Protein AF-A0A847FGF5-F1 (afdb_monomer_lite)

Sequence (136 aa):
MVKLPGDAGNRGAVLMLVLVVIFTISIMGAVLVVLFFNVLTLSGIELDRTRALYLSEAGVSMAVSVLKSRAGEVRTSGAQSKEAADESSRGEKIIPVTELGGGYFEVYNDYAQSTIISIGVSNGVKRVIQVKYSAF

pLDDT: mean 77.45, std 17.85, range [32.5, 95.5]

Radius of gyration: 31.46 Å; chains: 1; bounding box: 78×26×95 Å

Structure (mmCIF, N/CA/C/O backbone):
data_AF-A0A847FGF5-F1
#
_entry.id   AF-A0A847FGF5-F1
#
loop_
_atom_site.group_PDB
_atom_site.id
_atom_site.type_symbol
_atom_site.label_atom_id
_atom_site.label_alt_id
_atom_site.label_comp_id
_atom_site.label_asym_id
_atom_site.label_entity_id
_atom_site.label_seq_id
_atom_site.pdbx_PDB_ins_code
_atom_site.Cartn_x
_atom_site.Cartn_y
_atom_site.Cartn_z
_atom_site.occupancy
_atom_site.B_iso_or_equiv
_atom_site.auth_seq_id
_atom_site.auth_comp_id
_atom_site.auth_asym_id
_atom_site.auth_atom_id
_atom_site.pdbx_PDB_model_num
ATOM 1 N N . MET A 1 1 ? 51.244 -0.675 -64.718 1.00 40.72 1 MET A N 1
ATOM 2 C CA . MET A 1 1 ? 50.590 0.206 -63.726 1.00 40.72 1 MET A CA 1
ATOM 3 C C . MET A 1 1 ? 49.538 -0.632 -63.007 1.00 40.72 1 MET A C 1
ATOM 5 O O . MET A 1 1 ? 48.463 -0.848 -63.545 1.00 40.72 1 MET A O 1
ATOM 9 N N . VAL A 1 2 ? 49.909 -1.252 -61.883 1.00 43.31 2 VAL A N 1
ATOM 10 C CA . VAL A 1 2 ? 49.060 -2.225 -61.174 1.00 43.31 2 VAL A CA 1
ATOM 11 C C . VAL A 1 2 ? 48.194 -1.462 -60.178 1.00 43.31 2 VAL A C 1
ATOM 13 O O . VAL A 1 2 ? 48.710 -0.849 -59.249 1.00 43.31 2 VAL A O 1
ATOM 16 N N . LYS A 1 3 ? 46.879 -1.452 -60.402 1.00 52.12 3 LYS A N 1
ATOM 17 C CA . LYS A 1 3 ? 45.902 -0.850 -59.491 1.00 52.12 3 LYS A CA 1
ATOM 18 C C . LYS A 1 3 ? 45.539 -1.911 -58.451 1.00 52.12 3 LYS A C 1
ATOM 20 O O . LYS A 1 3 ? 44.877 -2.886 -58.789 1.00 52.12 3 LYS A O 1
ATOM 25 N N . LEU A 1 4 ? 46.020 -1.753 -57.219 1.00 55.62 4 LEU A N 1
ATOM 26 C CA . LEU A 1 4 ? 45.687 -2.639 -56.100 1.00 55.62 4 LEU A CA 1
ATOM 27 C C . LEU A 1 4 ? 44.250 -2.349 -55.621 1.00 55.62 4 LEU A C 1
ATOM 29 O O . LEU A 1 4 ? 43.972 -1.217 -55.217 1.00 55.62 4 LEU A O 1
ATOM 33 N N . PRO A 1 5 ? 43.329 -3.329 -55.633 1.00 55.00 5 PRO A N 1
ATOM 34 C CA . PRO A 1 5 ? 42.009 -3.178 -55.039 1.00 55.00 5 PRO A CA 1
ATOM 35 C C . PRO A 1 5 ? 42.087 -3.570 -53.555 1.00 55.00 5 PRO A C 1
ATOM 37 O O . PRO A 1 5 ? 41.945 -4.737 -53.215 1.00 55.00 5 PRO A O 1
ATOM 40 N N . GLY A 1 6 ? 42.369 -2.609 -52.669 1.00 54.72 6 GLY A N 1
ATOM 41 C CA . GLY A 1 6 ? 42.521 -2.888 -51.227 1.00 54.72 6 GLY A CA 1
ATOM 42 C C . GLY A 1 6 ? 41.759 -1.962 -50.277 1.00 54.72 6 GLY A C 1
ATOM 43 O O . GLY A 1 6 ? 41.536 -2.319 -49.126 1.00 54.72 6 GLY A O 1
ATOM 44 N N . ASP A 1 7 ? 41.315 -0.791 -50.736 1.00 59.56 7 ASP A N 1
ATOM 45 C CA . ASP A 1 7 ? 40.951 0.292 -49.809 1.00 59.56 7 ASP A CA 1
ATOM 46 C C . ASP A 1 7 ? 39.439 0.445 -49.563 1.00 59.56 7 ASP A C 1
ATOM 48 O O . ASP A 1 7 ? 39.020 0.927 -48.512 1.00 59.56 7 ASP A O 1
ATOM 52 N N . ALA A 1 8 ? 38.590 0.005 -50.499 1.00 61.47 8 ALA A N 1
ATOM 53 C CA . ALA A 1 8 ? 37.135 0.159 -50.380 1.00 61.47 8 ALA A CA 1
ATOM 54 C C . ALA A 1 8 ? 36.509 -0.806 -49.353 1.00 61.47 8 ALA A C 1
ATOM 56 O O . ALA A 1 8 ? 35.630 -0.407 -48.591 1.00 61.47 8 ALA A O 1
ATOM 57 N N . GLY A 1 9 ? 36.993 -2.054 -49.289 1.00 66.38 9 GLY A N 1
ATOM 58 C CA . GLY A 1 9 ? 36.502 -3.066 -48.344 1.00 66.38 9 GLY A CA 1
ATOM 59 C C . GLY A 1 9 ? 36.833 -2.732 -46.887 1.00 66.38 9 GLY A C 1
ATOM 60 O O . GLY A 1 9 ? 35.962 -2.819 -46.025 1.00 66.38 9 GLY A O 1
ATOM 61 N N . ASN A 1 10 ? 38.053 -2.250 -46.624 1.00 71.81 10 ASN A N 1
ATOM 62 C CA . ASN A 1 10 ? 38.475 -1.842 -45.281 1.00 71.81 10 ASN A CA 1
ATOM 63 C C . ASN A 1 10 ? 37.699 -0.620 -44.777 1.00 71.81 10 ASN A C 1
ATOM 65 O O . ASN A 1 10 ? 37.275 -0.593 -43.625 1.00 71.81 10 ASN A O 1
ATOM 69 N N . ARG A 1 11 ? 37.437 0.370 -45.640 1.00 75.62 11 ARG A N 1
ATOM 70 C CA . ARG A 1 11 ? 36.627 1.545 -45.274 1.00 75.62 11 ARG A CA 1
ATOM 71 C C . ARG A 1 11 ? 35.165 1.177 -44.999 1.00 75.62 11 ARG A C 1
ATOM 73 O O . ARG A 1 11 ? 34.584 1.701 -44.052 1.00 75.62 11 ARG A O 1
ATOM 80 N N . GLY A 1 12 ? 34.593 0.250 -45.773 1.00 79.50 12 GLY A N 1
ATOM 81 C CA . GLY A 1 12 ? 33.243 -0.277 -45.540 1.00 79.50 12 GLY A CA 1
ATOM 82 C C . GLY A 1 12 ? 33.123 -1.077 -44.239 1.00 79.50 12 GLY A C 1
ATOM 83 O O . GLY A 1 12 ? 32.164 -0.894 -43.491 1.00 79.50 12 GLY A O 1
ATOM 84 N N . ALA A 1 13 ? 34.124 -1.905 -43.924 1.00 84.69 13 ALA A N 1
ATOM 85 C CA . ALA A 1 13 ? 34.176 -2.662 -42.675 1.00 84.69 13 ALA A CA 1
ATOM 86 C C . ALA A 1 13 ? 34.283 -1.747 -41.442 1.00 84.69 13 ALA A C 1
ATOM 88 O O . ALA A 1 13 ? 33.583 -1.963 -40.453 1.00 84.69 13 ALA A O 1
ATOM 89 N N . VAL A 1 14 ? 35.099 -0.689 -41.516 1.00 87.31 14 VAL A N 1
ATOM 90 C CA . VAL A 1 14 ? 35.221 0.310 -40.440 1.00 87.31 14 VAL A CA 1
ATOM 91 C C . VAL A 1 14 ? 33.906 1.066 -40.235 1.00 87.31 14 VAL A C 1
ATOM 93 O O . VAL A 1 14 ? 33.473 1.230 -39.098 1.00 87.31 14 VAL A O 1
ATOM 96 N N . LEU A 1 15 ? 33.228 1.472 -41.314 1.00 85.56 15 LEU A N 1
ATOM 97 C CA . LEU A 1 15 ? 31.910 2.113 -41.236 1.00 85.56 15 LEU A CA 1
ATOM 98 C C . LEU A 1 15 ? 30.870 1.210 -40.568 1.00 85.56 15 LEU A C 1
ATOM 100 O O . LEU A 1 15 ? 30.154 1.668 -39.681 1.00 85.56 15 LEU A O 1
ATOM 104 N N . MET A 1 16 ? 30.823 -0.070 -40.945 1.00 90.00 16 MET A N 1
ATOM 105 C CA . MET A 1 16 ? 29.939 -1.050 -40.310 1.00 90.00 16 MET A CA 1
ATOM 106 C C . MET A 1 16 ? 30.235 -1.209 -38.819 1.00 90.00 16 MET A C 1
ATOM 108 O O . MET A 1 16 ? 29.309 -1.205 -38.012 1.00 90.00 16 MET A O 1
ATOM 112 N N . LEU A 1 17 ? 31.510 -1.295 -38.436 1.00 90.81 17 LEU A N 1
ATOM 113 C CA . LEU A 1 17 ? 31.903 -1.409 -37.033 1.00 90.81 17 LEU A CA 1
ATOM 114 C C . LEU A 1 17 ? 31.467 -0.182 -36.227 1.00 90.81 17 LEU A C 1
ATOM 116 O O . LEU A 1 17 ? 30.893 -0.330 -35.151 1.00 90.81 17 LEU A O 1
ATOM 120 N N . VAL A 1 18 ? 31.674 1.024 -36.759 1.00 92.88 18 VAL A N 1
ATOM 121 C CA . VAL A 1 18 ? 31.227 2.267 -36.113 1.00 92.88 18 VAL A CA 1
ATOM 122 C C . VAL A 1 18 ? 29.705 2.286 -35.959 1.00 92.88 18 VAL A C 1
ATOM 124 O O . VAL A 1 18 ? 29.205 2.652 -34.898 1.00 92.88 18 VAL A O 1
ATOM 127 N N . LEU A 1 19 ? 28.963 1.839 -36.972 1.00 93.12 19 LEU A N 1
ATOM 128 C CA . LEU A 1 19 ? 27.502 1.769 -36.927 1.00 93.12 19 LEU A CA 1
A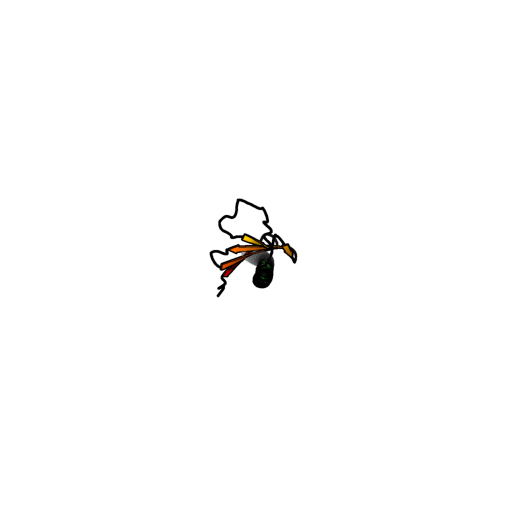TOM 129 C C . LEU A 1 19 ? 27.021 0.793 -35.846 1.00 93.12 19 LEU A C 1
ATOM 131 O O . LEU A 1 19 ? 26.137 1.132 -35.063 1.00 93.12 19 LEU A O 1
ATOM 135 N N . VAL A 1 20 ? 27.652 -0.380 -35.749 1.00 93.69 20 VAL A N 1
ATOM 136 C CA . VAL A 1 20 ? 27.366 -1.368 -34.700 1.00 93.69 20 VAL A CA 1
ATOM 137 C C . VAL A 1 20 ? 27.653 -0.791 -33.315 1.00 93.69 20 VAL A C 1
ATOM 139 O O . VAL A 1 20 ? 26.825 -0.941 -32.422 1.00 93.69 20 VAL A O 1
ATOM 142 N N . VAL A 1 21 ? 28.774 -0.089 -33.133 1.00 94.19 21 VAL A N 1
ATOM 143 C CA . VAL A 1 21 ? 29.129 0.541 -31.851 1.00 94.19 21 VAL A CA 1
ATOM 144 C C . VAL A 1 21 ? 28.135 1.642 -31.471 1.00 94.19 21 VAL A C 1
ATOM 146 O O . VAL A 1 21 ? 27.684 1.701 -30.331 1.00 94.19 21 VAL A O 1
ATOM 149 N N . ILE A 1 22 ? 27.736 2.499 -32.412 1.00 94.75 22 ILE A N 1
ATOM 150 C CA . ILE A 1 22 ? 26.729 3.538 -32.147 1.00 94.75 22 ILE A CA 1
ATOM 151 C C . ILE A 1 22 ? 25.383 2.897 -31.789 1.00 94.75 22 ILE A C 1
ATOM 153 O O . ILE A 1 22 ? 24.703 3.351 -30.868 1.00 94.75 22 ILE A O 1
ATOM 157 N N . PHE A 1 23 ? 25.009 1.820 -32.479 1.00 95.50 23 PHE A N 1
ATOM 158 C CA . PHE A 1 23 ? 23.761 1.111 -32.231 1.00 95.50 23 PHE A CA 1
ATOM 159 C C . PHE A 1 23 ? 23.735 0.449 -30.849 1.00 95.50 23 PHE A C 1
ATOM 161 O O . PHE A 1 23 ? 22.756 0.590 -30.119 1.00 95.50 23 PHE A O 1
ATOM 168 N N . THR A 1 24 ? 24.820 -0.212 -30.439 1.00 94.56 24 THR A N 1
ATOM 169 C CA . THR A 1 24 ? 24.907 -0.828 -29.107 1.00 94.56 24 THR A CA 1
ATOM 170 C C . THR A 1 24 ? 24.903 0.215 -27.994 1.00 94.56 24 THR A C 1
ATOM 172 O O . THR A 1 24 ? 24.201 0.026 -27.000 1.00 94.56 24 THR A O 1
ATOM 175 N N . ILE A 1 25 ? 25.597 1.345 -28.176 1.00 94.62 25 ILE A N 1
ATOM 176 C CA . ILE A 1 25 ? 25.550 2.475 -27.235 1.00 94.62 25 ILE A CA 1
ATOM 177 C C . ILE A 1 25 ? 24.124 3.032 -27.135 1.00 94.62 25 ILE A C 1
ATOM 179 O O . ILE A 1 25 ? 23.645 3.302 -26.034 1.00 94.62 25 ILE A O 1
ATOM 183 N N . SER A 1 26 ? 23.417 3.162 -28.261 1.00 94.44 26 SER A N 1
ATOM 184 C CA . SER A 1 26 ? 22.031 3.640 -28.280 1.00 94.44 26 SER A CA 1
ATOM 185 C C . SER A 1 26 ? 21.083 2.692 -27.537 1.00 94.44 26 SER A C 1
ATOM 187 O O . SER A 1 26 ? 20.281 3.148 -26.721 1.00 94.44 26 SER A O 1
ATOM 189 N N . ILE A 1 27 ? 21.227 1.376 -27.733 1.00 95.00 27 ILE A N 1
ATOM 190 C CA . ILE A 1 27 ? 20.453 0.367 -26.996 1.00 95.00 27 ILE A CA 1
ATOM 191 C C . ILE A 1 27 ? 20.753 0.441 -25.497 1.00 95.00 27 ILE A C 1
ATOM 193 O O . ILE A 1 27 ? 19.821 0.474 -24.695 1.00 95.00 27 ILE A O 1
ATOM 197 N N . MET A 1 28 ? 22.028 0.503 -25.103 1.00 94.25 28 MET A N 1
ATOM 198 C CA . MET A 1 28 ? 22.404 0.635 -23.691 1.00 94.25 28 MET A CA 1
ATOM 199 C C . MET A 1 28 ? 21.803 1.895 -23.060 1.00 94.25 28 MET A C 1
ATOM 201 O O . MET A 1 28 ? 21.258 1.823 -21.960 1.00 94.25 28 MET A O 1
ATOM 205 N N . GLY A 1 29 ? 21.840 3.025 -23.773 1.00 92.88 29 GLY A N 1
ATOM 206 C CA . GLY A 1 29 ? 21.209 4.268 -23.335 1.00 92.88 29 GLY A CA 1
ATOM 207 C C . GLY A 1 29 ? 19.700 4.116 -23.129 1.00 92.88 29 GLY A C 1
ATOM 208 O O . GLY A 1 29 ? 19.183 4.498 -22.081 1.00 92.88 29 GLY A O 1
ATOM 209 N N . ALA A 1 30 ? 18.996 3.499 -24.082 1.00 93.88 30 ALA A N 1
ATOM 210 C CA . ALA A 1 30 ? 17.556 3.266 -23.980 1.00 93.88 30 ALA A CA 1
ATOM 211 C C . ALA A 1 30 ? 17.191 2.366 -22.786 1.00 93.88 30 ALA A C 1
ATOM 213 O O . ALA A 1 30 ? 16.260 2.677 -22.042 1.00 93.88 30 ALA A O 1
ATOM 214 N N . VAL A 1 31 ? 17.951 1.290 -22.556 1.00 93.88 31 VAL A N 1
ATOM 215 C CA . VAL A 1 31 ? 17.744 0.392 -21.407 1.00 93.88 31 VAL A CA 1
ATOM 216 C C . VAL A 1 31 ? 17.932 1.138 -20.086 1.00 93.88 31 VAL A C 1
ATOM 218 O O . VAL A 1 31 ? 17.123 0.968 -19.175 1.00 93.88 31 VAL A O 1
ATOM 221 N N . LEU A 1 32 ? 18.950 1.998 -19.986 1.00 92.94 32 LEU A N 1
ATOM 222 C CA . LEU A 1 32 ? 19.188 2.800 -18.784 1.00 92.94 32 LEU A CA 1
ATOM 223 C C . LEU A 1 32 ? 18.015 3.736 -18.479 1.00 92.94 32 LEU A C 1
ATOM 225 O O . LEU A 1 32 ? 17.580 3.827 -17.333 1.00 92.94 32 LEU A O 1
ATOM 229 N N . VAL A 1 33 ? 17.489 4.406 -19.507 1.00 93.25 33 VAL A N 1
ATOM 230 C CA . VAL A 1 33 ? 16.346 5.317 -19.368 1.00 93.25 33 VAL A CA 1
ATOM 231 C C . VAL A 1 33 ? 15.111 4.559 -18.883 1.00 93.25 33 VAL A C 1
ATOM 233 O O . VAL A 1 33 ? 14.467 4.982 -17.925 1.00 93.25 33 VAL A O 1
ATOM 236 N N . VAL A 1 34 ? 14.805 3.408 -19.488 1.00 92.75 34 VAL A N 1
ATOM 237 C CA . VAL A 1 34 ? 13.666 2.573 -19.074 1.00 92.75 34 VAL A CA 1
ATOM 238 C C . VAL A 1 34 ? 13.831 2.089 -17.634 1.00 92.75 34 VAL A C 1
ATOM 240 O O . VAL A 1 34 ? 12.884 2.152 -16.851 1.00 92.75 34 VAL A O 1
ATOM 243 N N . LEU A 1 35 ? 15.031 1.644 -17.258 1.00 92.25 35 LEU A N 1
ATOM 244 C CA . LEU A 1 35 ? 15.309 1.174 -15.904 1.00 92.25 35 LEU A CA 1
ATOM 245 C C . LEU A 1 35 ? 15.162 2.301 -14.875 1.00 92.25 35 LEU A C 1
ATOM 247 O O . LEU A 1 35 ? 14.572 2.086 -13.819 1.00 92.25 35 LEU A O 1
ATOM 251 N N . PHE A 1 36 ? 15.612 3.513 -15.203 1.00 91.31 36 PHE A N 1
ATOM 252 C CA . PHE A 1 36 ? 15.438 4.686 -14.351 1.00 91.31 36 PHE A CA 1
ATOM 253 C C . PHE A 1 36 ? 13.957 5.019 -14.112 1.00 91.31 36 PHE A C 1
ATOM 255 O O . PHE A 1 36 ? 13.540 5.188 -12.966 1.00 91.31 36 PHE A O 1
ATOM 262 N N . PHE A 1 37 ? 13.136 5.040 -15.168 1.00 88.38 37 PHE A N 1
ATOM 263 C CA . PHE A 1 37 ? 11.691 5.254 -15.025 1.00 88.38 37 PHE A CA 1
ATOM 264 C C . PHE A 1 37 ? 11.008 4.147 -14.215 1.00 88.38 37 PHE A C 1
ATOM 266 O O . PHE A 1 37 ? 10.116 4.427 -13.409 1.00 88.38 37 PHE A O 1
ATOM 273 N N . ASN A 1 38 ? 11.439 2.897 -14.386 1.00 89.06 38 ASN A N 1
ATOM 274 C CA . ASN A 1 38 ? 10.910 1.773 -13.619 1.00 89.06 38 ASN A CA 1
ATOM 275 C C . ASN A 1 38 ? 11.224 1.918 -12.119 1.00 89.06 38 ASN A C 1
ATOM 277 O O . ASN A 1 38 ? 10.345 1.760 -11.280 1.00 89.06 38 ASN A O 1
ATOM 281 N N . VAL A 1 39 ? 12.450 2.312 -11.766 1.00 86.19 39 VAL A N 1
ATOM 282 C CA . VAL A 1 39 ? 12.825 2.547 -10.363 1.00 86.19 39 VAL A CA 1
ATOM 283 C C . VAL A 1 39 ? 12.006 3.686 -9.751 1.00 86.19 39 VAL A C 1
ATOM 285 O O . VAL A 1 39 ? 11.454 3.518 -8.667 1.00 86.19 39 VAL A O 1
ATOM 288 N N . LEU A 1 40 ? 11.864 4.818 -10.450 1.00 80.12 40 LEU A N 1
ATOM 289 C CA . LEU A 1 40 ? 11.083 5.955 -9.947 1.00 80.12 40 LEU A CA 1
ATOM 290 C C . LEU A 1 40 ? 9.615 5.595 -9.692 1.00 80.12 40 LEU A C 1
ATOM 292 O O . LEU A 1 40 ? 9.048 5.971 -8.664 1.00 80.12 40 LEU A O 1
ATOM 296 N N . THR A 1 41 ? 8.998 4.860 -10.617 1.00 80.75 41 THR A N 1
ATOM 297 C CA . THR A 1 41 ? 7.602 4.426 -10.470 1.00 80.75 41 THR A CA 1
ATOM 298 C C . THR A 1 41 ? 7.443 3.419 -9.335 1.00 80.75 41 THR A C 1
ATOM 300 O O . THR A 1 41 ? 6.513 3.549 -8.538 1.00 80.75 41 THR A O 1
ATOM 303 N N . LEU A 1 42 ? 8.377 2.474 -9.193 1.00 83.25 42 LEU A N 1
ATOM 304 C CA . LEU A 1 42 ? 8.364 1.505 -8.101 1.00 83.25 42 LEU A CA 1
ATOM 305 C C . LEU A 1 42 ? 8.485 2.189 -6.732 1.00 83.25 42 LEU A C 1
ATOM 307 O O . LEU A 1 42 ? 7.688 1.904 -5.839 1.00 83.25 42 LEU A O 1
ATOM 311 N N . SER A 1 43 ? 9.409 3.144 -6.583 1.00 79.31 43 SER A N 1
ATOM 312 C CA . SER A 1 43 ? 9.576 3.902 -5.337 1.00 79.31 43 SER A CA 1
ATOM 313 C C . SER A 1 43 ? 8.331 4.713 -4.966 1.00 79.31 43 SER A C 1
ATOM 315 O O . SER A 1 43 ? 7.970 4.771 -3.791 1.00 79.31 43 SER A O 1
ATOM 317 N N . GLY A 1 44 ? 7.635 5.301 -5.946 1.00 80.00 44 GLY A N 1
ATOM 318 C CA . GLY A 1 44 ? 6.363 5.992 -5.706 1.00 80.00 44 GLY A CA 1
ATOM 319 C C . GLY A 1 44 ? 5.281 5.050 -5.167 1.00 80.00 44 GLY A C 1
ATOM 320 O O . GLY A 1 44 ? 4.647 5.338 -4.153 1.00 80.00 44 GLY A O 1
ATOM 321 N N . ILE A 1 45 ? 5.137 3.873 -5.783 1.00 83.56 45 ILE A N 1
ATOM 322 C CA . ILE A 1 45 ? 4.169 2.853 -5.355 1.00 83.56 45 ILE A CA 1
ATOM 323 C C . ILE A 1 45 ? 4.494 2.331 -3.948 1.00 83.56 45 ILE A C 1
ATOM 325 O O . ILE A 1 45 ? 3.585 2.087 -3.151 1.00 83.56 45 ILE A O 1
ATOM 329 N N . GLU A 1 46 ? 5.772 2.137 -3.621 1.00 84.06 46 GLU A N 1
ATOM 330 C CA . GLU A 1 46 ? 6.196 1.708 -2.284 1.00 84.06 46 GLU A CA 1
ATOM 331 C C . GLU A 1 46 ? 5.893 2.757 -1.214 1.00 84.06 46 GLU A C 1
ATOM 333 O O . GLU A 1 46 ? 5.403 2.408 -0.134 1.00 84.06 46 GLU A O 1
ATOM 338 N N . LEU A 1 47 ? 6.107 4.038 -1.521 1.00 87.81 47 LEU A N 1
ATOM 339 C CA . LEU A 1 47 ? 5.752 5.139 -0.633 1.00 87.81 47 LEU A CA 1
ATOM 340 C C . LEU A 1 47 ? 4.241 5.166 -0.361 1.00 87.81 47 LEU A C 1
ATOM 342 O O . LEU A 1 47 ? 3.827 5.219 0.797 1.00 87.81 47 LEU A O 1
ATOM 346 N N . ASP A 1 48 ? 3.416 5.072 -1.404 1.00 86.06 48 ASP A N 1
ATOM 347 C CA . ASP A 1 48 ? 1.954 5.081 -1.275 1.00 86.06 48 ASP A CA 1
ATOM 348 C C . ASP A 1 48 ? 1.439 3.847 -0.521 1.00 86.06 48 ASP A C 1
ATOM 350 O O . ASP A 1 48 ? 0.561 3.952 0.338 1.00 86.06 48 ASP A O 1
ATOM 354 N N . ARG A 1 49 ? 2.041 2.672 -0.753 1.00 87.44 49 ARG A N 1
ATOM 355 C CA . ARG A 1 49 ? 1.761 1.453 0.028 1.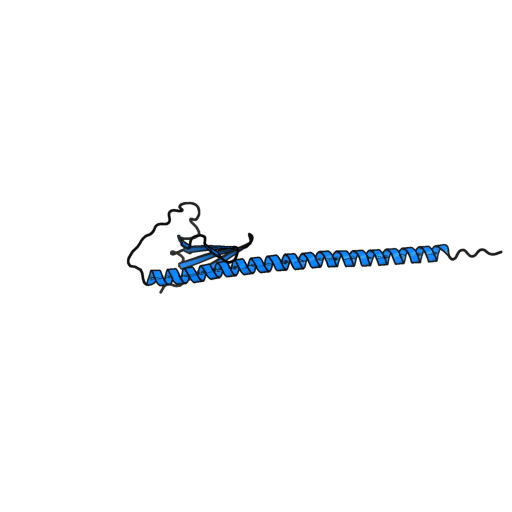00 87.44 49 ARG A CA 1
ATOM 356 C C . ARG A 1 49 ? 2.079 1.631 1.503 1.00 87.44 49 ARG A C 1
ATOM 358 O O . ARG A 1 49 ? 1.308 1.165 2.340 1.00 87.44 49 ARG A O 1
ATOM 365 N N . THR A 1 50 ? 3.203 2.266 1.803 1.00 88.94 50 THR A N 1
ATOM 366 C CA . THR A 1 50 ? 3.650 2.519 3.172 1.00 88.94 50 THR A CA 1
ATOM 367 C C . THR A 1 50 ? 2.726 3.523 3.859 1.00 88.94 50 THR A C 1
ATOM 369 O O . THR A 1 50 ? 2.294 3.295 4.984 1.00 88.94 50 THR A O 1
ATOM 372 N N . ARG A 1 51 ? 2.321 4.589 3.160 1.00 88.88 51 ARG A N 1
ATOM 373 C CA . ARG A 1 51 ? 1.326 5.551 3.656 1.00 88.88 51 ARG A CA 1
ATOM 374 C C . ARG A 1 51 ? -0.021 4.897 3.941 1.00 88.88 51 ARG A C 1
ATOM 376 O O . ARG A 1 51 ? -0.567 5.091 5.020 1.00 88.88 51 ARG A O 1
ATOM 383 N N . ALA A 1 52 ? -0.535 4.087 3.016 1.00 88.00 52 ALA A N 1
ATOM 384 C CA . ALA A 1 52 ? -1.782 3.352 3.221 1.00 88.00 52 ALA A CA 1
ATOM 385 C C . ALA A 1 52 ? -1.698 2.402 4.430 1.00 88.00 52 ALA A C 1
ATOM 387 O O . ALA A 1 52 ? -2.670 2.265 5.171 1.00 88.00 52 ALA A O 1
ATOM 388 N N . LEU A 1 53 ? -0.535 1.781 4.663 1.00 90.81 53 LEU A N 1
ATOM 389 C CA . LEU A 1 53 ? -0.300 0.958 5.849 1.00 90.81 53 LEU A CA 1
ATOM 390 C C . LEU A 1 53 ? -0.337 1.798 7.133 1.00 90.81 53 LEU A C 1
ATOM 392 O O . LEU A 1 53 ? -1.095 1.463 8.036 1.00 90.81 53 LEU A O 1
ATOM 396 N N . TYR A 1 54 ? 0.385 2.921 7.185 1.00 91.88 54 TYR A N 1
ATOM 397 C CA . TYR A 1 54 ? 0.370 3.824 8.342 1.00 91.88 54 TYR A CA 1
ATOM 398 C C . TYR A 1 54 ? -1.027 4.362 8.663 1.00 91.88 54 TYR A C 1
ATOM 400 O O . TYR A 1 54 ? -1.402 4.454 9.829 1.00 91.88 54 TYR A O 1
ATOM 408 N N . LEU A 1 55 ? -1.824 4.686 7.641 1.00 91.00 55 LEU A N 1
ATOM 409 C CA . LEU A 1 55 ? -3.218 5.096 7.822 1.00 91.00 55 LEU A CA 1
ATOM 410 C C . LEU A 1 55 ? -4.060 3.972 8.426 1.00 91.00 55 LEU A C 1
ATOM 412 O O . LEU A 1 55 ? -4.846 4.200 9.345 1.00 91.00 55 LEU A O 1
ATOM 416 N N . SER A 1 56 ? -3.852 2.742 7.957 1.00 89.19 56 SER A N 1
ATOM 417 C CA . SER A 1 56 ? -4.507 1.571 8.528 1.00 89.19 56 SER A CA 1
ATOM 418 C C . SER A 1 56 ? -4.085 1.345 9.988 1.00 89.19 56 SER A C 1
ATOM 420 O O . SER A 1 56 ? -4.937 1.047 10.823 1.00 89.19 56 SER A O 1
ATOM 422 N N . GLU A 1 57 ? -2.811 1.524 10.333 1.00 89.38 57 GLU A N 1
ATOM 423 C CA . GLU A 1 57 ? -2.312 1.401 11.711 1.00 89.38 57 GLU A CA 1
ATOM 424 C C . GLU A 1 57 ? -2.867 2.494 12.631 1.00 89.38 57 GLU A C 1
ATOM 426 O O . GLU A 1 57 ? -3.283 2.204 13.755 1.00 89.38 57 GLU A O 1
ATOM 431 N N . ALA A 1 58 ? -2.950 3.735 12.144 1.00 89.00 58 ALA A N 1
ATOM 432 C CA . ALA A 1 58 ? -3.591 4.833 12.861 1.00 89.00 58 ALA A CA 1
ATOM 433 C C . ALA A 1 58 ? -5.061 4.506 13.176 1.00 89.00 58 ALA A C 1
ATOM 435 O O . ALA A 1 58 ? -5.504 4.702 14.311 1.00 89.00 58 ALA A O 1
ATOM 436 N N . GLY A 1 59 ? -5.782 3.919 12.213 1.00 86.69 59 GLY A N 1
ATOM 437 C CA . GLY A 1 59 ? -7.143 3.428 12.417 1.00 86.69 59 GLY A CA 1
ATOM 438 C C . GLY A 1 59 ? -7.235 2.343 13.492 1.00 86.69 59 GLY A C 1
ATOM 439 O O . GLY A 1 59 ? -8.077 2.439 14.381 1.00 86.69 59 GLY A O 1
ATOM 440 N N . VAL A 1 60 ? -6.334 1.353 13.489 1.00 87.94 60 VAL A N 1
ATOM 441 C CA . VAL A 1 60 ? -6.298 0.325 14.548 1.00 87.94 60 VAL A CA 1
ATOM 442 C C . VAL A 1 60 ? -6.051 0.958 15.917 1.00 87.94 60 VAL A C 1
ATOM 444 O O . VAL A 1 60 ? -6.753 0.636 16.871 1.00 87.94 60 VAL A O 1
ATOM 447 N N . SER A 1 61 ? -5.087 1.873 16.026 1.00 86.88 61 SER A N 1
ATOM 448 C CA . SER A 1 61 ? -4.761 2.548 17.289 1.00 86.88 61 SER A CA 1
ATOM 449 C C . SER A 1 61 ? -5.958 3.328 17.845 1.00 86.88 61 SER A C 1
ATOM 451 O O . SER A 1 61 ? -6.298 3.212 19.026 1.00 86.88 61 SER A O 1
ATOM 453 N N . MET A 1 62 ? -6.659 4.057 16.972 1.00 85.44 62 MET A N 1
ATOM 454 C CA . MET A 1 62 ? -7.879 4.776 17.332 1.00 85.44 62 MET A CA 1
ATOM 455 C C . MET A 1 62 ? -9.019 3.817 17.703 1.00 85.44 62 MET A C 1
ATOM 457 O O . MET A 1 62 ? -9.761 4.067 18.647 1.00 85.44 62 MET A O 1
ATOM 461 N N . ALA A 1 63 ? -9.146 2.679 17.024 1.00 85.19 63 ALA A N 1
ATOM 462 C CA . ALA A 1 63 ? -10.164 1.691 17.361 1.00 85.19 63 ALA A CA 1
ATOM 463 C C . ALA A 1 63 ? -9.902 1.039 18.721 1.00 85.19 63 ALA A C 1
ATOM 465 O O . ALA A 1 63 ? -10.827 0.868 19.509 1.00 85.19 63 ALA A O 1
ATOM 466 N N . VAL A 1 64 ? -8.642 0.735 19.042 1.00 84.94 64 VAL A N 1
ATOM 467 C CA . VAL A 1 64 ? -8.256 0.212 20.358 1.00 84.94 64 VAL A CA 1
ATOM 468 C C . VAL A 1 64 ? -8.545 1.232 21.460 1.00 84.94 64 VAL A C 1
ATOM 470 O O . VAL A 1 64 ? -9.049 0.847 22.517 1.00 84.94 64 VAL A O 1
ATOM 473 N N . SER A 1 65 ? -8.276 2.524 21.237 1.00 84.12 65 SER A N 1
ATOM 474 C CA . SER A 1 65 ? -8.579 3.558 22.234 1.00 84.12 65 SER A CA 1
ATOM 475 C C . SER A 1 65 ? -10.085 3.705 22.468 1.00 84.12 65 SER A C 1
ATOM 477 O O . SER A 1 65 ? -10.506 3.748 23.625 1.00 84.12 65 SER A O 1
ATOM 479 N N . VAL A 1 66 ? -10.894 3.674 21.403 1.00 82.19 66 VAL A N 1
ATOM 480 C CA . VAL A 1 66 ? -12.364 3.716 21.476 1.00 82.19 66 VAL A CA 1
ATOM 481 C C . VAL A 1 66 ? -12.939 2.459 22.133 1.00 82.19 66 VAL A C 1
ATOM 483 O O . VAL A 1 66 ? -13.858 2.545 22.942 1.00 82.19 66 VAL A O 1
ATOM 486 N N . LEU A 1 67 ? -12.405 1.273 21.839 1.00 78.69 67 LEU A N 1
ATOM 487 C CA . LEU A 1 67 ? -12.849 0.034 22.485 1.00 78.69 67 LEU A CA 1
ATOM 488 C C . LEU A 1 67 ? -12.489 0.017 23.974 1.00 78.69 67 LEU A C 1
ATOM 490 O O . LEU A 1 67 ? -13.297 -0.412 24.797 1.00 78.69 67 LEU A O 1
ATOM 494 N N . LYS A 1 68 ? -11.312 0.537 24.340 1.00 78.50 68 LYS A N 1
ATOM 495 C CA . LYS A 1 68 ? -10.900 0.684 25.740 1.00 78.50 68 LYS A CA 1
ATOM 496 C C . LYS A 1 68 ? -11.748 1.720 26.482 1.00 78.50 68 LYS A C 1
ATOM 498 O O . LYS A 1 68 ? -12.094 1.481 27.637 1.00 78.50 68 LYS A O 1
ATOM 503 N N . SER A 1 69 ? -12.104 2.840 25.846 1.00 72.50 69 SER A N 1
ATOM 504 C CA . SER A 1 69 ? -12.994 3.837 26.454 1.00 72.50 69 SER A CA 1
ATOM 505 C C . SER A 1 69 ? -14.413 3.291 26.608 1.00 72.50 69 SER A C 1
ATOM 507 O O . SER A 1 69 ? -14.969 3.385 27.696 1.00 72.50 69 SER A O 1
ATOM 509 N N . ARG A 1 70 ? -14.950 2.592 25.596 1.00 68.50 70 ARG A N 1
ATOM 510 C CA . ARG A 1 70 ? -16.254 1.910 25.677 1.00 68.50 70 ARG A CA 1
ATOM 511 C C . ARG A 1 70 ? -16.295 0.824 26.751 1.00 68.50 70 ARG A C 1
ATOM 513 O O . ARG A 1 70 ? -17.330 0.667 27.384 1.00 68.50 70 ARG A O 1
ATOM 520 N N . ALA A 1 71 ? -15.195 0.113 27.008 1.00 59.25 71 ALA A N 1
ATOM 521 C CA . ALA A 1 71 ? -15.106 -0.826 28.131 1.00 59.25 71 ALA A CA 1
ATOM 522 C C . ALA A 1 71 ? -15.193 -0.122 29.503 1.00 59.25 71 ALA A C 1
ATOM 524 O O . ALA A 1 71 ? -15.697 -0.706 30.460 1.00 59.25 71 ALA A O 1
ATOM 525 N N . GLY A 1 72 ? -14.752 1.139 29.598 1.00 51.78 72 GLY A N 1
ATOM 526 C CA . GLY A 1 72 ? -14.988 2.006 30.760 1.00 51.78 72 GLY A CA 1
ATOM 527 C C . GLY A 1 72 ? -16.386 2.647 30.784 1.00 51.78 72 GLY A C 1
ATOM 528 O O . GLY A 1 72 ? -16.916 2.920 31.858 1.00 51.78 72 GLY A O 1
ATOM 529 N N . GLU A 1 73 ? -17.003 2.835 29.615 1.00 45.59 73 GLU A N 1
ATOM 530 C CA . GLU A 1 73 ? -18.292 3.503 29.382 1.00 45.59 73 GLU A CA 1
ATOM 531 C C . GLU A 1 73 ? -19.440 2.528 29.041 1.00 45.59 73 GLU A C 1
ATOM 533 O O . GLU A 1 73 ? -20.387 2.896 28.346 1.00 45.59 73 GLU A O 1
ATOM 538 N N . VAL A 1 74 ? -19.456 1.295 29.574 1.00 43.06 74 VAL A N 1
ATOM 539 C CA . VAL A 1 74 ? -20.611 0.356 29.451 1.00 43.06 74 VAL A CA 1
ATOM 540 C C . VAL A 1 74 ? -21.849 0.845 30.240 1.00 43.06 74 VAL A C 1
ATOM 542 O O . VAL A 1 74 ? -22.709 0.091 30.687 1.00 43.06 74 VAL A O 1
ATOM 545 N N . ARG A 1 75 ? -21.988 2.155 30.418 1.00 37.59 75 ARG A N 1
ATOM 546 C CA . ARG A 1 75 ? -23.212 2.823 30.831 1.00 37.59 75 ARG A CA 1
ATOM 547 C C . ARG A 1 75 ? -23.401 3.982 29.864 1.00 37.59 75 ARG A C 1
ATOM 549 O O . ARG A 1 75 ? -22.589 4.893 29.834 1.00 37.59 75 ARG A O 1
ATOM 556 N N . THR A 1 76 ? -24.488 3.929 29.101 1.00 37.12 76 THR A N 1
ATOM 557 C CA . THR A 1 76 ? -25.033 5.011 28.263 1.00 37.12 76 THR A CA 1
ATOM 558 C C . THR A 1 76 ? -24.261 5.381 26.989 1.00 37.12 76 THR A C 1
ATOM 560 O O . THR A 1 76 ? -23.570 6.384 26.922 1.00 37.12 76 THR A O 1
ATOM 563 N N . SER A 1 77 ? -24.543 4.698 25.881 1.00 32.50 77 SER A N 1
ATOM 564 C CA . SER A 1 77 ? -25.541 5.187 24.910 1.00 32.50 77 SER A CA 1
ATOM 565 C C . SER A 1 77 ? -25.406 4.456 23.573 1.00 32.50 77 SER A C 1
ATOM 567 O O . SER A 1 77 ? -24.323 4.307 23.014 1.00 32.50 77 SER A O 1
ATOM 569 N N . GLY A 1 78 ? -26.542 3.977 23.066 1.00 37.88 78 GLY A N 1
ATOM 570 C CA . GLY A 1 78 ? -26.671 3.542 21.686 1.00 37.88 78 GLY A CA 1
ATOM 571 C C . GLY A 1 78 ? -26.776 4.764 20.783 1.00 37.88 78 GLY A C 1
ATOM 572 O O . GLY A 1 78 ? -27.762 5.492 20.851 1.00 37.88 78 GLY A O 1
ATOM 573 N N . ALA A 1 79 ? -25.785 4.969 19.924 1.00 35.50 79 ALA A N 1
ATOM 574 C CA . ALA A 1 79 ? -25.903 5.841 18.766 1.00 35.50 79 ALA A CA 1
ATOM 575 C C . ALA A 1 79 ? -25.749 4.964 17.520 1.00 35.50 79 ALA A C 1
ATOM 577 O O . ALA A 1 79 ? -24.647 4.615 17.109 1.00 35.50 79 ALA A O 1
ATOM 578 N N . GLN A 1 80 ? -26.894 4.546 16.978 1.00 39.06 80 GLN A N 1
ATOM 579 C CA . GLN A 1 80 ? -26.999 3.858 15.697 1.00 39.06 80 GLN A CA 1
ATOM 580 C C . GLN A 1 80 ? -26.591 4.817 14.571 1.00 39.06 80 GLN A C 1
ATOM 582 O O . GLN A 1 80 ? -27.352 5.718 14.217 1.00 39.06 80 GLN A O 1
ATOM 587 N N . SER A 1 81 ? -25.430 4.586 13.966 1.00 40.25 81 SER A N 1
ATOM 588 C CA . SER A 1 81 ? -25.089 5.137 12.653 1.00 40.25 81 SER A CA 1
ATOM 589 C C . SER A 1 81 ? -25.783 4.288 11.586 1.00 40.25 81 SER A C 1
ATOM 591 O O . SER A 1 81 ? -25.322 3.205 11.234 1.00 40.25 81 SER A O 1
ATOM 593 N N . LYS A 1 82 ? -26.945 4.749 11.112 1.00 38.31 82 LYS A N 1
ATOM 594 C CA . LYS A 1 82 ? -27.657 4.180 9.959 1.00 38.31 82 LYS A CA 1
ATOM 595 C C . LYS A 1 82 ? -26.865 4.430 8.667 1.00 38.31 82 LYS A C 1
ATOM 597 O O . LYS A 1 82 ? -27.138 5.390 7.960 1.00 38.31 82 LYS A O 1
ATOM 602 N N . GLU A 1 83 ? -25.965 3.518 8.328 1.00 37.97 83 GLU A N 1
ATOM 603 C CA . GLU A 1 83 ? -25.607 3.199 6.939 1.00 37.97 83 GLU A CA 1
ATOM 604 C C . GLU A 1 83 ? -25.835 1.697 6.770 1.00 37.97 83 GLU A C 1
ATOM 606 O O . GLU A 1 83 ? -24.960 0.860 6.971 1.00 37.97 83 GLU A O 1
ATOM 611 N N . ALA A 1 84 ? -27.100 1.349 6.539 1.00 38.31 84 ALA A N 1
ATOM 612 C CA . ALA A 1 84 ? -27.525 -0.023 6.350 1.00 38.31 84 ALA A CA 1
ATOM 613 C C . ALA A 1 84 ? -27.330 -0.446 4.888 1.00 38.31 84 ALA A C 1
ATOM 615 O O . ALA A 1 84 ? -27.751 0.268 3.980 1.00 38.31 84 ALA A O 1
ATOM 616 N N . ALA A 1 85 ? -26.838 -1.680 4.744 1.00 37.75 85 ALA A N 1
ATOM 617 C CA . ALA A 1 85 ? -27.229 -2.647 3.715 1.0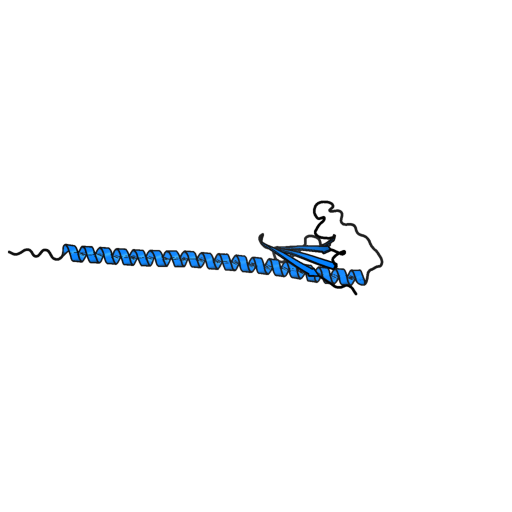0 37.75 85 ALA A CA 1
ATOM 618 C C . ALA A 1 85 ? -26.316 -2.896 2.497 1.00 37.75 85 ALA A C 1
ATOM 620 O O . ALA A 1 85 ? -26.843 -3.262 1.457 1.00 37.75 85 ALA A O 1
ATOM 621 N N . ASP A 1 86 ? -24.984 -2.856 2.646 1.00 43.41 86 ASP A N 1
ATOM 622 C CA . ASP A 1 86 ? -24.093 -3.576 1.700 1.00 43.41 86 ASP A CA 1
ATOM 623 C C . ASP A 1 86 ? -22.926 -4.365 2.350 1.00 43.41 86 ASP A C 1
ATOM 625 O O . ASP A 1 86 ? -22.249 -5.144 1.682 1.00 43.41 86 ASP A O 1
ATOM 629 N N . GLU A 1 87 ? -22.693 -4.252 3.666 1.00 47.69 87 GLU A N 1
ATOM 630 C CA . GLU A 1 87 ? -21.483 -4.784 4.331 1.00 47.69 87 GLU A CA 1
ATOM 631 C C . GLU A 1 87 ? -21.740 -5.870 5.392 1.00 47.69 87 GLU A C 1
ATOM 633 O O . GLU A 1 87 ? -21.116 -5.903 6.453 1.00 47.69 87 GLU A O 1
ATOM 638 N N . SER A 1 88 ? -22.613 -6.836 5.108 1.00 47.09 88 SER A N 1
ATOM 639 C CA . SER A 1 88 ? -22.914 -7.952 6.028 1.00 47.09 88 SER A CA 1
ATOM 640 C C . SER A 1 88 ? -21.741 -8.919 6.301 1.00 47.09 88 SER A C 1
ATOM 642 O O . SER A 1 88 ? -21.947 -9.951 6.932 1.00 47.09 88 SER A O 1
ATOM 644 N N . SER A 1 89 ? -20.515 -8.611 5.859 1.00 55.56 89 SER A N 1
ATOM 645 C CA . SER A 1 89 ? -19.313 -9.419 6.115 1.00 55.56 89 SER A CA 1
ATOM 646 C C . SER A 1 89 ? -18.176 -8.686 6.843 1.00 55.56 89 SER A C 1
ATOM 648 O O . SER A 1 89 ? -17.116 -9.288 7.010 1.00 55.56 89 SER A O 1
ATOM 650 N N . ARG A 1 90 ? -18.318 -7.397 7.202 1.00 56.47 90 ARG A N 1
ATOM 651 C CA . ARG A 1 90 ? -17.206 -6.590 7.764 1.00 56.47 90 ARG A CA 1
ATOM 652 C C . ARG A 1 90 ? -17.381 -6.138 9.218 1.00 56.47 90 ARG A C 1
ATOM 654 O O . ARG A 1 90 ? -16.419 -5.641 9.792 1.00 56.47 90 ARG A O 1
ATOM 661 N N . GLY A 1 91 ? -18.537 -6.374 9.840 1.00 65.81 91 GLY A N 1
ATOM 662 C CA . GLY A 1 91 ? -18.809 -5.970 11.228 1.00 65.81 91 GLY A CA 1
ATOM 663 C C . GLY A 1 91 ? -19.363 -4.543 11.355 1.00 65.81 91 GLY A C 1
ATOM 664 O O . GLY A 1 91 ? -19.704 -3.909 10.361 1.00 65.81 91 GLY A O 1
ATOM 665 N N . GLU A 1 92 ? -19.494 -4.040 12.584 1.00 79.44 92 GLU A N 1
ATOM 666 C CA . GLU A 1 92 ? -19.999 -2.688 12.871 1.00 79.44 92 GLU A CA 1
ATOM 667 C C . GLU A 1 92 ? -18.920 -1.637 12.584 1.00 79.44 92 GLU A C 1
ATOM 669 O O . GLU A 1 92 ? -17.790 -1.749 13.060 1.00 79.44 92 GLU A O 1
ATOM 674 N N . LYS A 1 93 ? -19.260 -0.582 11.840 1.00 80.12 93 LYS A N 1
ATOM 675 C CA . LYS A 1 93 ? -18.352 0.543 11.590 1.00 80.12 93 LYS A CA 1
ATOM 676 C C . LYS A 1 93 ? -18.173 1.368 12.868 1.00 80.12 93 LYS A C 1
ATOM 678 O O . LYS A 1 93 ? -19.095 2.061 13.291 1.00 80.12 93 LYS A O 1
ATOM 683 N N . ILE A 1 94 ? -16.989 1.302 13.480 1.00 81.38 94 ILE A N 1
ATOM 684 C CA . ILE A 1 94 ? -16.678 2.039 14.718 1.00 81.38 94 ILE A CA 1
ATOM 685 C C . ILE A 1 94 ? -16.159 3.440 14.408 1.00 81.38 94 ILE A C 1
ATOM 687 O O . ILE A 1 94 ? -16.484 4.386 15.124 1.00 81.38 94 ILE A O 1
ATOM 691 N N . ILE A 1 95 ? -15.345 3.576 13.358 1.00 81.31 95 ILE A N 1
ATOM 692 C CA . ILE A 1 95 ? -14.744 4.855 12.978 1.00 81.31 95 ILE A CA 1
ATOM 693 C C . ILE A 1 95 ? -15.178 5.182 11.545 1.00 81.31 95 ILE A C 1
ATOM 695 O O . ILE A 1 95 ? -14.888 4.392 10.636 1.00 81.31 95 ILE A O 1
ATOM 699 N N . PRO A 1 96 ? -15.886 6.313 11.328 1.00 82.25 96 PRO A N 1
ATOM 700 C CA . PRO A 1 96 ? -16.262 6.753 9.992 1.00 82.25 96 PRO A CA 1
ATOM 701 C C . PRO A 1 96 ? -15.021 7.134 9.178 1.00 82.25 96 PRO A C 1
ATOM 703 O O . PRO A 1 96 ? -13.924 7.274 9.719 1.00 82.25 96 PRO A O 1
ATOM 706 N N . VAL A 1 97 ? -15.198 7.319 7.871 1.00 87.38 97 VAL A N 1
ATOM 707 C CA . VAL A 1 97 ? -14.107 7.716 6.973 1.00 87.38 97 VAL A CA 1
ATOM 708 C C . VAL A 1 97 ? -13.448 8.991 7.502 1.00 87.38 97 VAL A C 1
ATOM 710 O O . VAL A 1 97 ? -14.085 10.038 7.582 1.00 87.38 97 VAL A O 1
ATOM 713 N N . THR A 1 98 ? -12.182 8.878 7.896 1.00 85.06 98 THR A N 1
ATOM 714 C CA . THR A 1 98 ? -11.413 9.958 8.514 1.00 85.06 98 THR A CA 1
ATOM 715 C C . THR A 1 98 ? -10.198 10.262 7.654 1.00 85.06 98 THR A C 1
ATOM 717 O O . THR A 1 98 ? -9.381 9.380 7.383 1.00 85.06 98 THR A O 1
ATOM 720 N N . GLU A 1 99 ? -10.077 11.512 7.214 1.00 87.25 99 GLU A N 1
ATOM 721 C CA . GLU A 1 99 ? -8.955 11.962 6.393 1.00 87.25 99 GLU A CA 1
ATOM 722 C C . GLU A 1 99 ? -7.713 12.233 7.248 1.00 87.25 99 GLU A C 1
ATOM 724 O O . GLU A 1 99 ? -7.777 12.888 8.290 1.00 87.25 99 GLU A O 1
ATOM 729 N N . LEU A 1 100 ? -6.560 11.735 6.801 1.00 83.88 100 LEU A N 1
ATOM 730 C CA . LEU A 1 100 ? -5.272 11.972 7.443 1.00 83.88 100 LEU A CA 1
ATOM 731 C C . LEU A 1 100 ? -4.150 11.899 6.401 1.00 83.88 100 LEU A C 1
ATOM 733 O O . LEU A 1 100 ? -4.100 10.983 5.585 1.00 83.88 100 LEU A O 1
ATOM 737 N N . GLY A 1 101 ? -3.226 12.864 6.423 1.00 73.44 101 GLY A N 1
ATOM 738 C CA . GLY A 1 101 ? -1.953 12.773 5.691 1.00 73.44 101 GLY A CA 1
ATOM 739 C C . GLY A 1 101 ? -2.053 12.544 4.172 1.00 73.44 101 GLY A C 1
ATOM 740 O O . GLY A 1 101 ? -1.186 11.876 3.613 1.00 73.44 101 GLY A O 1
ATOM 741 N N . GLY A 1 102 ? -3.087 13.070 3.503 1.00 82.31 102 GLY A N 1
ATOM 742 C CA . GLY A 1 102 ? -3.294 12.889 2.055 1.00 82.31 102 GLY A CA 1
ATOM 743 C C . GLY A 1 102 ? -3.946 11.555 1.667 1.00 82.31 102 GLY A C 1
ATOM 744 O O . GLY A 1 102 ? -3.856 11.126 0.519 1.00 82.31 102 GLY A O 1
ATOM 745 N N . GLY A 1 103 ? -4.580 10.883 2.622 1.00 88.44 103 GLY A N 1
ATOM 746 C CA . GLY A 1 103 ? -5.419 9.713 2.408 1.00 88.44 103 GLY A CA 1
ATOM 747 C C . GLY A 1 103 ? -6.553 9.677 3.425 1.00 88.44 103 GLY A C 1
ATOM 748 O O . GLY A 1 103 ? -6.809 10.659 4.123 1.00 88.44 103 GLY A O 1
ATOM 749 N N . TYR A 1 104 ? -7.224 8.540 3.529 1.00 88.94 104 TYR A N 1
ATOM 750 C CA . TYR A 1 104 ? -8.256 8.324 4.535 1.00 88.94 104 TYR A CA 1
ATOM 751 C C . TYR A 1 104 ? -8.151 6.928 5.128 1.00 88.94 104 TYR A C 1
ATOM 753 O O . TYR A 1 104 ? -7.555 6.022 4.538 1.00 88.94 104 TYR A O 1
ATOM 761 N N . PHE A 1 105 ? -8.744 6.752 6.300 1.00 90.25 105 PHE A N 1
ATOM 762 C CA . PHE A 1 105 ? -8.938 5.442 6.891 1.00 90.25 105 PHE A CA 1
ATOM 763 C C . PHE A 1 105 ? -10.364 5.273 7.405 1.00 90.25 105 PHE A C 1
ATOM 765 O O . PHE A 1 105 ? -11.062 6.241 7.700 1.00 90.25 105 PHE A O 1
ATOM 772 N N . GLU A 1 106 ? -10.796 4.026 7.505 1.00 87.50 106 GLU A N 1
ATOM 773 C CA . GLU A 1 106 ? -12.069 3.631 8.100 1.00 87.50 106 GLU A CA 1
ATOM 774 C C . GLU A 1 106 ? -11.872 2.344 8.895 1.00 87.50 106 GLU A C 1
ATOM 776 O O . GLU A 1 106 ? -10.994 1.537 8.572 1.00 87.50 106 GLU A O 1
ATOM 781 N N . VAL A 1 107 ? -12.662 2.160 9.954 1.00 88.62 107 VAL A N 1
ATOM 782 C CA . VAL A 1 107 ? -12.495 1.002 10.836 1.00 88.62 107 VAL A CA 1
ATOM 783 C C . VAL A 1 107 ? -13.819 0.349 11.168 1.00 88.62 107 VAL A C 1
ATOM 785 O O . VAL A 1 107 ? -14.774 0.997 11.602 1.00 88.62 107 VAL A O 1
ATOM 788 N N . TYR A 1 108 ? -13.816 -0.968 11.031 1.00 87.31 108 TYR A N 1
ATOM 789 C CA . TYR A 1 108 ? -14.906 -1.865 11.348 1.00 87.31 108 TYR A CA 1
ATOM 790 C C . TYR A 1 108 ? -14.501 -2.784 12.493 1.00 87.31 108 TYR A C 1
ATOM 792 O O . TYR A 1 108 ? -13.320 -3.067 12.702 1.00 87.31 108 TYR A O 1
ATOM 800 N N . ASN A 1 109 ? -15.484 -3.264 13.236 1.00 84.12 109 ASN A N 1
ATOM 801 C CA . ASN A 1 109 ? -15.286 -4.253 14.273 1.00 84.12 109 ASN A CA 1
ATOM 802 C C . ASN A 1 109 ? -16.335 -5.346 14.172 1.00 84.12 109 ASN A C 1
ATOM 804 O O . ASN A 1 109 ? -17.535 -5.109 14.306 1.00 84.12 109 ASN A O 1
ATOM 808 N N . ASP A 1 110 ? -15.861 -6.565 13.983 1.00 83.75 110 ASP A N 1
ATOM 809 C CA . ASP A 1 110 ? -16.675 -7.755 14.107 1.00 83.75 110 ASP A CA 1
ATOM 810 C C . ASP A 1 110 ? -16.644 -8.222 15.568 1.00 83.75 110 ASP A C 1
ATOM 812 O O . ASP A 1 110 ? -15.683 -8.845 16.028 1.00 83.75 110 ASP A O 1
ATOM 816 N N . TYR A 1 111 ? -17.714 -7.913 16.303 1.00 77.00 111 TYR A N 1
ATOM 817 C CA . TYR A 1 111 ? -17.886 -8.342 17.691 1.00 77.00 111 TYR A CA 1
ATOM 818 C C . TYR A 1 111 ? -18.056 -9.860 17.836 1.00 77.00 111 TYR A C 1
ATOM 820 O O . TYR A 1 111 ? -17.707 -10.398 18.883 1.00 77.00 111 TYR A O 1
ATOM 828 N N . ALA A 1 112 ? -18.563 -10.562 16.816 1.00 77.56 112 ALA A N 1
ATOM 829 C CA . ALA A 1 112 ? -18.742 -12.013 16.871 1.00 77.56 112 ALA A CA 1
ATOM 830 C C . ALA A 1 112 ? -17.399 -12.746 16.754 1.00 77.56 112 ALA A C 1
ATOM 832 O O . ALA A 1 112 ? -17.192 -13.782 17.384 1.00 77.56 112 ALA A O 1
ATOM 833 N N . GLN A 1 113 ? -16.472 -12.193 15.968 1.00 79.50 113 GLN A N 1
ATOM 834 C CA . GLN A 1 113 ? -15.129 -12.746 15.780 1.00 79.50 113 GLN A CA 1
ATOM 835 C C . GLN A 1 113 ? -14.059 -12.073 16.651 1.00 79.50 113 GLN A C 1
ATOM 837 O O . GLN A 1 113 ? -12.880 -12.428 16.543 1.00 79.50 113 GLN A O 1
ATOM 842 N N . SER A 1 114 ? -14.449 -11.109 17.492 1.00 82.06 114 SER A N 1
ATOM 843 C CA . SER A 1 114 ? -13.555 -10.245 18.274 1.00 82.06 114 SER A CA 1
ATOM 844 C C . SER A 1 114 ? -12.415 -9.694 17.419 1.00 82.06 114 SER A C 1
ATOM 846 O O . SER A 1 114 ? -11.236 -9.923 17.695 1.00 82.06 114 SER A O 1
ATOM 848 N N . THR A 1 115 ? -12.763 -9.056 16.302 1.00 86.06 115 THR A N 1
ATOM 849 C CA . THR A 1 115 ? -11.789 -8.663 15.286 1.00 86.06 115 THR A CA 1
ATOM 850 C C . THR A 1 115 ? -12.015 -7.248 14.767 1.00 86.06 115 THR A C 1
ATOM 852 O O . THR A 1 115 ? -13.067 -6.936 14.221 1.00 86.06 115 THR A O 1
ATOM 855 N N . ILE A 1 116 ? -10.975 -6.420 14.856 1.00 87.94 116 ILE A N 1
ATOM 856 C CA . ILE A 1 116 ? -10.928 -5.064 14.306 1.00 87.94 116 ILE A CA 1
ATOM 857 C C . ILE A 1 116 ? -10.384 -5.137 12.883 1.00 87.94 116 ILE A C 1
ATOM 859 O O . ILE A 1 116 ? -9.318 -5.707 12.655 1.00 87.94 116 ILE A O 1
ATOM 863 N N . ILE A 1 117 ? -11.080 -4.526 11.932 1.00 89.50 117 ILE A N 1
ATOM 864 C CA . ILE A 1 117 ? -10.664 -4.402 10.537 1.00 89.50 117 ILE A CA 1
ATOM 865 C C . ILE A 1 117 ? -10.474 -2.920 10.240 1.00 89.50 117 ILE A C 1
ATOM 867 O O . ILE A 1 117 ? -11.439 -2.174 10.117 1.00 89.50 117 ILE A O 1
ATOM 871 N N . SER A 1 118 ? -9.225 -2.494 10.106 1.00 90.19 118 SER A N 1
ATOM 872 C CA . SER A 1 118 ? -8.880 -1.139 9.691 1.00 90.19 118 SER A CA 1
ATOM 873 C C . SER A 1 118 ? -8.494 -1.129 8.220 1.00 90.19 118 SER A C 1
ATOM 875 O O . SER A 1 118 ? -7.775 -2.013 7.753 1.00 90.19 118 SER A O 1
ATOM 877 N N . ILE A 1 119 ? -8.968 -0.129 7.490 1.00 91.38 119 ILE A N 1
ATOM 878 C CA . ILE A 1 119 ? -8.706 0.059 6.071 1.00 91.38 119 ILE A CA 1
ATOM 879 C C . ILE A 1 119 ? -8.070 1.429 5.894 1.00 91.38 119 ILE A C 1
ATOM 881 O O . ILE A 1 119 ? -8.707 2.435 6.179 1.00 91.38 119 ILE A O 1
ATOM 885 N N . GLY A 1 120 ? -6.839 1.472 5.391 1.00 91.12 120 GLY A N 1
ATOM 886 C CA . GLY A 1 120 ? -6.153 2.701 5.000 1.00 91.12 120 GLY A CA 1
ATOM 887 C C . GLY A 1 120 ? -6.060 2.826 3.482 1.00 91.12 120 GLY A C 1
ATOM 888 O O . GLY A 1 120 ? -5.728 1.858 2.789 1.00 91.12 120 GLY A O 1
ATOM 889 N N . VAL A 1 121 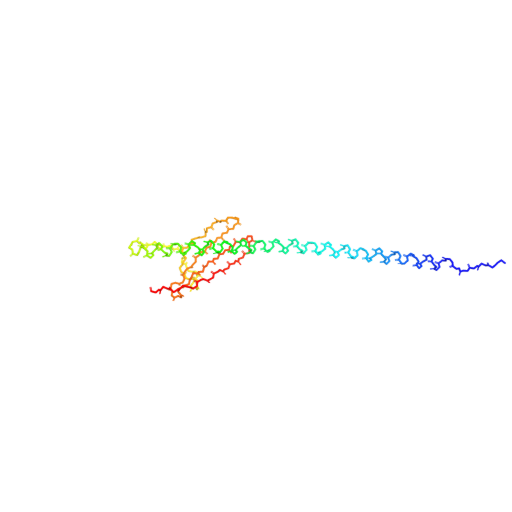? -6.339 4.018 2.956 1.00 90.06 121 VAL A N 1
ATOM 890 C CA . VAL A 1 121 ? -6.274 4.326 1.524 1.00 90.06 121 VAL A CA 1
ATOM 891 C C . VAL A 1 121 ? -5.434 5.576 1.293 1.00 90.06 121 VAL A C 1
ATOM 893 O O . VAL A 1 121 ? -5.707 6.627 1.864 1.00 90.06 121 VAL A O 1
ATOM 896 N N . SER A 1 122 ? -4.430 5.481 0.420 1.00 91.19 122 SER A N 1
ATOM 897 C CA . SER A 1 122 ? -3.616 6.619 -0.027 1.00 91.19 122 SER A CA 1
ATOM 898 C C . SER A 1 122 ? -3.363 6.511 -1.528 1.00 91.19 122 SER A C 1
ATOM 900 O O . SER A 1 122 ? -2.957 5.451 -1.997 1.00 91.19 122 SER A O 1
ATOM 902 N N . ASN A 1 123 ? -3.651 7.574 -2.290 1.00 85.56 123 ASN A N 1
ATOM 903 C CA . ASN A 1 123 ? -3.442 7.631 -3.747 1.00 85.56 123 ASN A CA 1
ATOM 904 C C . ASN A 1 123 ? -3.990 6.407 -4.520 1.00 85.56 123 ASN A C 1
ATOM 906 O O . ASN A 1 123 ? -3.366 5.898 -5.446 1.00 85.56 123 ASN A O 1
ATOM 910 N N . GLY A 1 124 ? -5.160 5.894 -4.118 1.00 82.06 124 GLY A N 1
ATOM 911 C CA . GLY A 1 124 ? -5.793 4.717 -4.732 1.00 82.06 124 GLY A CA 1
ATOM 912 C C . GLY A 1 124 ? -5.233 3.360 -4.278 1.00 82.06 124 GLY A C 1
ATOM 913 O O . GLY A 1 124 ? -5.806 2.323 -4.610 1.00 82.06 124 GLY A O 1
ATOM 914 N N . VAL A 1 125 ? -4.167 3.333 -3.472 1.00 85.25 125 VAL A N 1
ATOM 915 C CA . VAL A 1 125 ? -3.642 2.115 -2.846 1.00 85.25 125 VAL A CA 1
ATOM 916 C C . VAL A 1 125 ? -4.401 1.835 -1.553 1.00 85.25 125 VAL A C 1
ATOM 918 O O . VAL A 1 125 ? -4.394 2.650 -0.634 1.00 85.25 125 VAL A O 1
ATOM 921 N N . LYS A 1 126 ? -5.022 0.655 -1.469 1.00 89.88 126 LYS A N 1
ATOM 922 C CA . LYS A 1 126 ? -5.763 0.180 -0.293 1.00 89.88 126 LYS A CA 1
ATOM 923 C C . LYS A 1 126 ? -4.947 -0.849 0.490 1.00 89.88 126 LYS A C 1
ATOM 925 O O . LYS A 1 126 ? -4.469 -1.834 -0.077 1.00 89.88 126 LYS A O 1
ATOM 930 N N . ARG A 1 127 ? -4.825 -0.652 1.802 1.00 89.50 127 ARG A N 1
ATOM 931 C CA . ARG A 1 127 ? -4.279 -1.625 2.756 1.00 89.50 127 ARG A CA 1
ATOM 932 C C . ARG A 1 127 ? -5.307 -1.914 3.835 1.00 89.50 127 ARG A C 1
ATOM 934 O O . ARG A 1 127 ? -6.037 -1.025 4.254 1.00 89.50 127 ARG A O 1
ATOM 941 N N . VAL A 1 128 ? -5.376 -3.177 4.238 1.00 89.75 128 VAL A N 1
ATOM 942 C CA . VAL A 1 128 ? -6.309 -3.653 5.256 1.00 89.75 128 VAL A CA 1
ATOM 943 C C . VAL A 1 128 ? -5.500 -4.363 6.326 1.00 89.75 128 VAL A C 1
ATOM 945 O O . VAL A 1 128 ? -4.723 -5.263 6.005 1.00 89.75 128 VAL A O 1
ATOM 948 N N . ILE A 1 129 ? -5.680 -3.954 7.575 1.00 90.69 129 ILE A N 1
ATOM 949 C CA . ILE A 1 129 ? -5.118 -4.617 8.748 1.00 90.69 129 ILE A CA 1
ATOM 950 C C . ILE A 1 129 ? -6.273 -5.209 9.543 1.00 90.69 129 ILE A C 1
ATOM 952 O O . ILE A 1 129 ? -7.235 -4.518 9.873 1.00 90.69 129 ILE A O 1
ATOM 956 N N . GLN A 1 130 ? -6.149 -6.492 9.866 1.00 90.06 130 GLN A N 1
ATOM 957 C CA . GLN A 1 130 ? -7.101 -7.215 10.691 1.00 90.06 130 GLN A CA 1
ATOM 958 C C . GLN A 1 130 ? -6.421 -7.615 12.001 1.00 90.06 130 GLN A C 1
ATOM 960 O O . GLN A 1 130 ? -5.411 -8.318 11.989 1.00 90.06 130 GLN A O 1
ATOM 965 N N . VAL A 1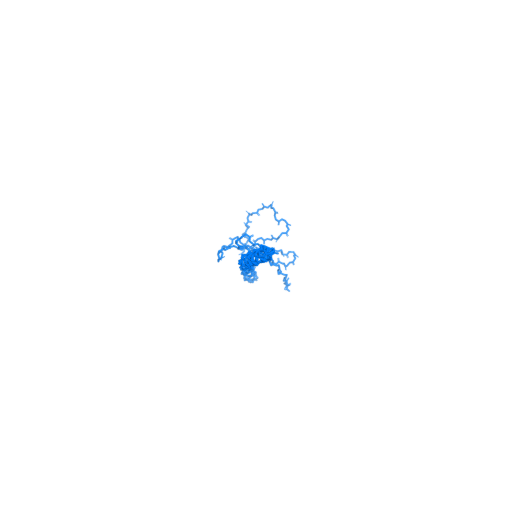 131 ? -6.965 -7.164 13.128 1.00 87.69 131 VAL A N 1
ATOM 966 C CA . VAL A 1 131 ? -6.450 -7.462 14.467 1.00 87.69 131 VAL A CA 1
ATOM 967 C C . VAL A 1 131 ? -7.506 -8.222 15.244 1.00 87.69 131 VAL A C 1
ATOM 969 O O . VAL A 1 131 ? -8.544 -7.672 15.606 1.00 87.69 131 VAL A O 1
ATOM 972 N N . LYS A 1 132 ? -7.223 -9.493 15.521 1.00 88.50 132 LYS A N 1
ATOM 973 C CA . LYS A 1 132 ? -8.039 -10.314 16.411 1.00 88.50 132 LYS A CA 1
ATOM 974 C C . LYS A 1 132 ? -7.629 -10.058 17.857 1.00 88.50 132 LYS A C 1
ATOM 976 O O . LYS A 1 132 ? -6.447 -10.145 18.185 1.00 88.50 132 LYS A O 1
ATOM 981 N N . TYR A 1 133 ? -8.595 -9.766 18.714 1.00 82.50 133 TYR A N 1
ATOM 982 C CA . TYR A 1 133 ? -8.387 -9.563 20.142 1.00 82.50 133 TYR A CA 1
ATOM 983 C C . TYR A 1 133 ? -9.115 -10.636 20.955 1.00 82.50 133 TYR A C 1
ATOM 985 O O . TYR A 1 133 ? -10.117 -11.204 20.528 1.00 82.50 133 TYR A O 1
ATOM 993 N N . SER A 1 134 ? -8.590 -10.925 22.144 1.00 78.62 134 SER A N 1
ATOM 994 C CA . SER A 1 134 ? -9.259 -11.764 23.137 1.00 78.62 134 SER A CA 1
ATOM 995 C C . SER A 1 134 ? -9.741 -10.853 24.254 1.00 78.62 134 SER A C 1
ATOM 997 O O . SER A 1 134 ? -8.927 -10.319 25.005 1.00 78.62 134 SER A O 1
ATOM 999 N N . ALA A 1 135 ? -11.052 -10.637 24.333 1.00 60.75 135 ALA A N 1
ATOM 1000 C CA . ALA A 1 135 ? -11.664 -10.093 25.537 1.00 60.75 135 ALA A CA 1
ATOM 1001 C C . ALA A 1 135 ? -11.781 -11.253 26.537 1.00 60.75 135 ALA A C 1
ATOM 1003 O O . ALA A 1 135 ? -12.425 -12.254 26.225 1.00 60.75 135 ALA A O 1
ATOM 1004 N N . PHE A 1 136 ? -11.068 -11.155 27.661 1.00 48.56 136 PHE A N 1
ATOM 1005 C CA . PHE A 1 136 ? -11.179 -12.083 28.789 1.00 48.56 136 PHE A CA 1
ATOM 1006 C C . PHE A 1 136 ? -12.340 -11.677 29.693 1.00 48.56 136 PHE A C 1
ATOM 1008 O O . PHE A 1 136 ? -12.518 -10.450 29.879 1.00 48.56 136 PHE A O 1
#

Secondary structure (DSSP, 8-state):
------HHHHHHHHHHHHHHHHHHHHHHHHHHHHHHHHHHHHHHHHHHHHHHHHHHHHHHHHHHHHHHHHHH--SS--------SS-TTT-EEEEEEEEETTEEEEEEEETTTTEEEEEEEETTEEEEEEEE----

Foldseek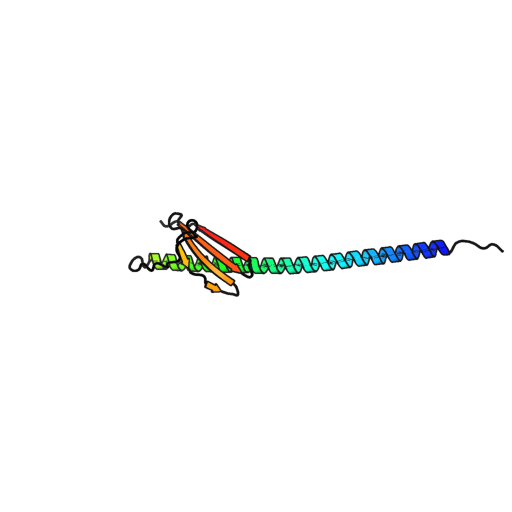 3Di:
DDDDPDDPVVVVVVVVVVVVVVVVVVVVVVVVVVVVVVVVVVVVVVVQLVQQVVQQVVQVVVVVVVVVVVVVPVDDDDDDPPPDDDCPPFAAWPAPWADDDQWTKTWHAHPVQQKIWIWGGHPNDIDIDIDHDDDD